Protein AF-A0A8J2P7V7-F1 (afdb_monomer_lite)

Foldseek 3Di:
DDDDQDADPQLVLLVVLLVLLVVLLVVLVVQLVVLCVVVVPDPPDQDDPVDLLSVLSSVLSVVCVVCVVVLNVQLNVVCRVPVVVSSVVSVVVSVVSVVQSVVSNVNPND

Organism: NCBI:txid39272

Secondary structure (DSSP, 8-state):
-----PPPTTHHHHHHHHHHHHHHHHHHHHHHHHHHHHTT--TT--S-SS-HHHHHHHHHHHHHHHHHHHHHHHHHHHHHH-HHHHHHHHHHHHHHHHHHHHHHTTS---

Sequence (110 aa):
MSVTLVLPDGYGYVILTAVASIFMVIWKAAQVLKARKEFKVEFPTMYSDQSELFNCYQRAHQNTLENYPQFLLLLLLAGIEMPCVSSLAGLIWIVGRVVYALGYQTGDPK

Radius of gyration: 17.42 Å; chains: 1; bounding box: 52×24×45 Å

InterPro domains:
  IPR001129 Membrane-associated, eicosanoid/glutathione metabolism (MAPEG) protein [PF01124] (15-107)
  IPR050997 Membrane-associated proteins in eicosanoid and glutathione metabolism [PTHR10250] (6-110)

pLDDT: mean 92.24, std 8.22, range [55.84, 98.0]

Structure (mmCIF, N/CA/C/O backbone):
data_AF-A0A8J2P7V7-F1
#
_entry.id   AF-A0A8J2P7V7-F1
#
loop_
_atom_site.group_PDB
_atom_site.id
_atom_site.type_symbol
_atom_site.label_atom_id
_atom_site.label_alt_id
_atom_site.label_comp_id
_atom_site.label_asym_id
_atom_site.label_entity_id
_atom_site.label_seq_id
_atom_site.pdbx_PDB_ins_code
_atom_site.Cartn_x
_atom_site.Cartn_y
_atom_site.Cartn_z
_atom_site.occupancy
_atom_site.B_iso_or_equiv
_atom_site.auth_seq_id
_atom_site.auth_comp_id
_atom_site.auth_asym_id
_atom_site.auth_atom_id
_atom_site.pdbx_PDB_model_num
ATOM 1 N N . MET A 1 1 ? 35.246 3.390 -11.571 1.00 57.44 1 MET A N 1
ATOM 2 C CA . MET A 1 1 ? 34.232 2.969 -12.560 1.00 57.44 1 MET A CA 1
ATOM 3 C C . MET A 1 1 ? 32.887 3.502 -12.109 1.00 57.44 1 MET A C 1
ATOM 5 O O . MET A 1 1 ? 32.439 3.116 -11.039 1.00 57.44 1 MET A O 1
ATOM 9 N N . SER A 1 2 ? 32.287 4.417 -12.864 1.00 68.06 2 SER A N 1
ATOM 10 C CA . SER A 1 2 ? 30.891 4.819 -12.683 1.00 68.06 2 SER A CA 1
ATOM 11 C C . SER A 1 2 ? 30.008 3.880 -13.500 1.00 68.06 2 SER A C 1
ATOM 13 O O . SER A 1 2 ? 30.232 3.715 -14.695 1.00 68.06 2 SER A O 1
ATOM 15 N N . VAL A 1 3 ? 29.026 3.252 -12.857 1.00 78.31 3 VAL A N 1
ATOM 16 C CA . VAL A 1 3 ? 27.980 2.487 -13.543 1.00 78.31 3 VAL A CA 1
ATOM 17 C C . VAL A 1 3 ? 26.795 3.426 -13.726 1.00 78.31 3 VAL A C 1
ATOM 19 O O . VAL A 1 3 ? 26.219 3.894 -12.747 1.00 78.31 3 VAL A O 1
ATOM 22 N N . THR A 1 4 ? 26.458 3.743 -14.971 1.00 81.00 4 THR A N 1
ATOM 23 C CA . THR A 1 4 ? 25.257 4.509 -15.316 1.00 81.00 4 THR A CA 1
ATOM 24 C C . THR A 1 4 ? 24.104 3.544 -15.554 1.00 81.00 4 THR A C 1
ATOM 26 O O . THR A 1 4 ? 24.122 2.797 -16.530 1.00 81.00 4 THR A O 1
ATOM 29 N N . LEU A 1 5 ? 23.113 3.554 -14.662 1.00 76.94 5 LEU A N 1
ATOM 30 C CA . LEU A 1 5 ? 21.872 2.807 -14.847 1.00 76.94 5 LEU A CA 1
ATOM 31 C C . LEU A 1 5 ? 20.974 3.568 -15.829 1.00 76.94 5 LEU A C 1
ATOM 33 O O . LEU A 1 5 ? 20.513 4.667 -15.522 1.00 76.94 5 LEU A O 1
ATOM 37 N N . VAL A 1 6 ? 20.728 2.985 -16.999 1.00 85.44 6 VAL A N 1
ATOM 38 C CA . VAL A 1 6 ? 19.725 3.480 -17.948 1.00 85.44 6 VAL A CA 1
ATOM 39 C C . VAL A 1 6 ? 18.429 2.728 -17.665 1.00 85.44 6 VAL A C 1
ATOM 41 O O . VAL A 1 6 ? 18.412 1.501 -17.703 1.00 85.44 6 VAL A O 1
ATOM 44 N N . LEU A 1 7 ? 17.364 3.453 -17.320 1.00 85.81 7 LEU A N 1
ATOM 45 C CA . LEU A 1 7 ? 16.057 2.845 -17.065 1.00 85.81 7 LEU A CA 1
ATOM 46 C C . LEU A 1 7 ? 15.387 2.438 -18.386 1.00 85.81 7 LEU A C 1
ATOM 48 O O . LEU A 1 7 ? 15.532 3.162 -19.373 1.00 85.81 7 LEU A O 1
ATOM 52 N N . PRO A 1 8 ? 14.639 1.321 -18.410 1.00 87.75 8 PRO A N 1
ATOM 53 C CA . PRO A 1 8 ? 13.943 0.874 -19.609 1.00 87.75 8 PRO A CA 1
ATOM 54 C C . PRO A 1 8 ? 12.789 1.814 -19.979 1.00 87.75 8 PRO A C 1
ATOM 56 O O . PRO A 1 8 ? 12.139 2.422 -19.116 1.00 87.75 8 PRO A O 1
ATOM 59 N N . ASP A 1 9 ? 12.478 1.871 -21.273 1.00 87.31 9 ASP A N 1
ATOM 60 C CA . ASP A 1 9 ? 11.298 2.573 -21.770 1.00 87.31 9 ASP A CA 1
ATOM 61 C C . ASP A 1 9 ? 10.029 1.998 -21.117 1.00 87.31 9 ASP A C 1
ATOM 63 O O . ASP A 1 9 ? 9.820 0.787 -21.047 1.00 87.31 9 ASP A O 1
ATOM 67 N N . GLY A 1 10 ? 9.176 2.877 -20.586 1.00 89.88 10 GLY A N 1
ATOM 68 C CA . GLY A 1 10 ? 7.959 2.479 -19.870 1.00 89.88 10 GLY A CA 1
ATOM 69 C C . GLY A 1 10 ? 8.122 2.265 -18.361 1.00 89.88 10 GLY A C 1
ATOM 70 O O . GLY A 1 10 ? 7.121 2.038 -17.681 1.00 89.88 10 GLY A O 1
ATOM 71 N N . TYR A 1 11 ? 9.320 2.432 -17.781 1.00 93.88 11 TYR A N 1
ATOM 72 C CA . TYR A 1 11 ? 9.500 2.379 -16.317 1.00 93.88 11 TYR A CA 1
ATOM 73 C C . TYR A 1 11 ? 8.614 3.393 -15.561 1.00 93.88 11 TYR A C 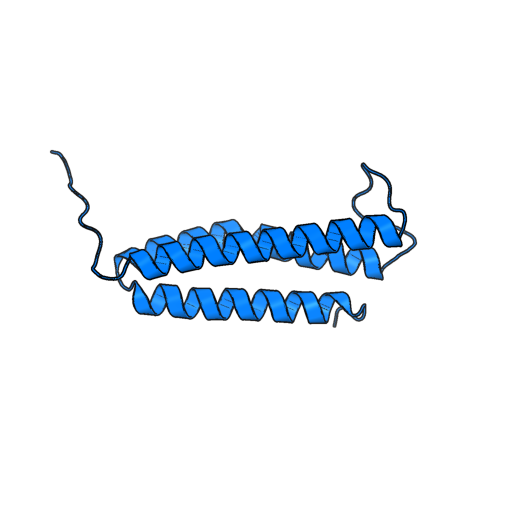1
ATOM 75 O O . TYR A 1 11 ? 8.242 3.180 -14.407 1.00 93.88 11 TYR A O 1
ATOM 83 N N . GLY A 1 12 ? 8.182 4.469 -16.230 1.00 94.69 12 GLY A N 1
ATOM 84 C CA . GLY A 1 12 ? 7.188 5.407 -15.702 1.00 94.69 12 GLY A CA 1
ATOM 85 C C . GLY A 1 12 ? 5.882 4.739 -15.247 1.00 94.69 12 GLY A C 1
ATOM 86 O O . GLY A 1 12 ? 5.306 5.164 -14.248 1.00 94.69 12 GLY A O 1
ATOM 87 N N . TYR A 1 13 ? 5.443 3.653 -15.894 1.00 96.31 13 TYR A N 1
ATOM 88 C CA . TYR A 1 13 ? 4.252 2.903 -15.472 1.00 96.31 13 TYR A CA 1
ATOM 89 C C . TYR A 1 13 ? 4.440 2.238 -14.104 1.00 96.31 13 TYR A C 1
ATOM 91 O O . TYR A 1 13 ? 3.526 2.233 -13.277 1.00 96.31 13 TYR A O 1
ATOM 99 N N . VAL A 1 14 ? 5.646 1.736 -13.830 1.00 97.19 14 VAL A N 1
ATOM 100 C CA . VAL A 1 14 ? 6.012 1.138 -12.539 1.00 97.19 14 VAL A CA 1
ATOM 101 C C . VAL A 1 14 ? 5.924 2.194 -11.438 1.00 97.19 14 VAL A C 1
ATOM 103 O O . VAL A 1 14 ? 5.305 1.960 -10.400 1.00 97.19 14 VAL A O 1
ATOM 106 N N . ILE A 1 15 ? 6.454 3.394 -11.698 1.00 97.00 15 ILE A N 1
ATOM 107 C CA . ILE A 1 15 ? 6.383 4.529 -10.766 1.00 97.00 15 ILE A CA 1
ATOM 108 C C . ILE A 1 15 ? 4.929 4.946 -10.522 1.00 97.00 15 ILE A C 1
ATOM 110 O O . ILE A 1 15 ? 4.523 5.094 -9.371 1.00 97.00 15 ILE A O 1
ATOM 114 N N . LEU A 1 16 ? 4.119 5.085 -11.577 1.00 97.44 16 LEU A N 1
ATOM 115 C CA . LEU A 1 16 ? 2.694 5.407 -11.442 1.00 97.44 16 LEU A CA 1
ATOM 116 C C . LEU A 1 16 ? 1.951 4.358 -10.609 1.00 97.44 16 LEU A C 1
ATOM 118 O O . LEU A 1 16 ? 1.109 4.710 -9.784 1.00 97.44 16 LEU A O 1
ATOM 122 N N . THR A 1 17 ? 2.300 3.082 -10.770 1.00 97.75 17 THR A N 1
ATOM 123 C CA . THR A 1 17 ? 1.719 1.981 -9.989 1.00 97.75 17 THR A CA 1
ATOM 124 C C . THR A 1 17 ? 2.113 2.077 -8.514 1.00 97.75 17 THR A C 1
ATOM 126 O O . THR A 1 17 ? 1.257 1.927 -7.644 1.00 97.75 17 THR A O 1
ATOM 129 N N . ALA A 1 18 ? 3.374 2.400 -8.213 1.00 97.81 18 ALA A N 1
ATOM 130 C CA . ALA A 1 18 ? 3.836 2.625 -6.842 1.00 97.81 18 ALA A CA 1
ATOM 131 C C . ALA A 1 18 ? 3.134 3.831 -6.189 1.00 97.81 18 ALA A C 1
ATOM 133 O O . ALA A 1 18 ? 2.731 3.780 -5.029 1.00 97.81 18 ALA A O 1
ATOM 134 N N . VAL A 1 19 ? 2.923 4.915 -6.937 1.00 98.00 19 VAL A N 1
ATOM 135 C CA . VAL A 1 19 ? 2.165 6.078 -6.450 1.00 98.00 19 VAL A CA 1
ATOM 136 C C . VAL A 1 19 ? 0.698 5.709 -6.205 1.00 98.00 19 VAL A C 1
ATOM 138 O O . VAL A 1 19 ? 0.144 6.035 -5.154 1.00 98.00 19 VAL A O 1
ATOM 141 N N . ALA A 1 20 ? 0.071 4.967 -7.120 1.00 98.00 20 ALA A N 1
ATOM 142 C CA . ALA A 1 20 ? -1.296 4.480 -6.947 1.00 98.00 20 ALA A CA 1
ATOM 143 C C . ALA A 1 20 ? -1.442 3.591 -5.698 1.00 98.00 20 ALA A C 1
ATOM 145 O O . ALA A 1 20 ? -2.428 3.711 -4.964 1.00 98.00 20 ALA A O 1
ATOM 146 N N . SER A 1 21 ? -0.450 2.746 -5.392 1.00 97.44 21 SER A N 1
ATOM 147 C CA . SER A 1 21 ? -0.488 1.920 -4.184 1.00 97.44 21 SER A CA 1
ATOM 148 C C . SER A 1 21 ? -0.385 2.741 -2.896 1.00 97.44 21 SER A C 1
ATOM 150 O O . SER A 1 21 ? -1.018 2.377 -1.905 1.00 97.44 21 SER A O 1
ATOM 152 N N . ILE A 1 22 ? 0.323 3.879 -2.907 1.00 97.50 22 ILE A N 1
ATOM 153 C CA . ILE A 1 22 ? 0.350 4.816 -1.769 1.00 97.50 22 ILE A CA 1
ATOM 154 C C . ILE A 1 22 ? -1.053 5.373 -1.511 1.00 97.50 22 ILE A C 1
ATOM 156 O O . ILE A 1 22 ? -1.522 5.344 -0.372 1.00 97.50 22 ILE A O 1
ATOM 160 N N . PHE A 1 23 ? -1.759 5.818 -2.555 1.00 97.88 23 PHE A N 1
ATOM 161 C CA . PHE A 1 23 ? -3.136 6.302 -2.417 1.00 97.88 23 PHE A CA 1
ATOM 162 C C . PHE A 1 23 ? -4.081 5.228 -1.864 1.00 97.88 23 PHE A C 1
ATOM 164 O O . PHE A 1 23 ? -4.926 5.534 -1.023 1.00 97.88 23 PHE A O 1
ATOM 171 N N . MET A 1 24 ? -3.907 3.962 -2.257 1.00 97.44 24 MET A N 1
ATOM 172 C CA . MET A 1 24 ? -4.664 2.841 -1.688 1.00 97.44 24 MET A CA 1
ATOM 173 C C . MET A 1 24 ? -4.399 2.663 -0.183 1.00 97.44 24 MET A C 1
ATOM 175 O O . MET A 1 24 ? -5.344 2.495 0.592 1.00 97.44 24 MET A O 1
ATOM 179 N N . VAL A 1 25 ? -3.141 2.750 0.262 1.00 97.62 25 VAL A N 1
ATOM 180 C CA . VAL A 1 25 ? -2.793 2.656 1.692 1.00 97.62 25 VAL A CA 1
ATOM 181 C C . VAL A 1 25 ? -3.373 3.837 2.481 1.00 97.62 25 VAL A C 1
ATOM 183 O O . VAL A 1 25 ? -3.945 3.622 3.553 1.00 97.62 25 VAL A O 1
ATOM 186 N N . ILE A 1 26 ? -3.306 5.058 1.935 1.00 97.81 26 ILE A N 1
ATOM 187 C CA . ILE A 1 26 ? -3.917 6.261 2.528 1.00 97.81 26 ILE A CA 1
ATOM 188 C C . ILE A 1 26 ? -5.435 6.098 2.646 1.00 97.81 26 ILE A C 1
ATOM 190 O O . ILE A 1 26 ? -6.008 6.406 3.690 1.00 97.81 26 ILE A O 1
ATOM 194 N N . TRP A 1 27 ? -6.096 5.572 1.612 1.00 97.38 27 TRP A N 1
ATOM 195 C CA . TRP A 1 27 ? -7.531 5.293 1.653 1.00 97.38 27 TRP A CA 1
ATOM 196 C C . TRP A 1 27 ? -7.885 4.328 2.793 1.00 97.38 27 TRP A C 1
ATOM 198 O O . TRP A 1 27 ? -8.805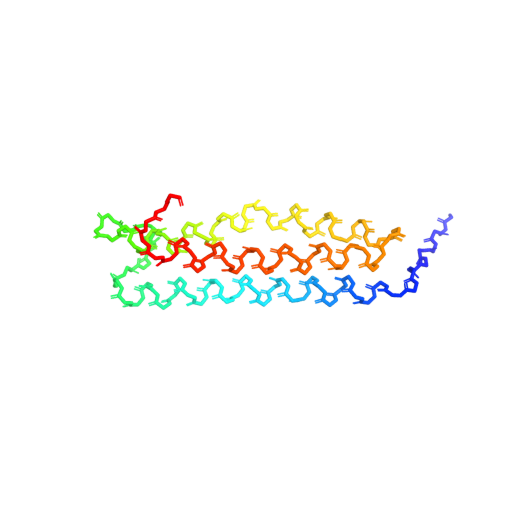 4.610 3.560 1.00 97.38 27 TRP A O 1
ATOM 208 N N . LYS A 1 28 ? -7.122 3.242 2.982 1.00 96.19 28 LYS A N 1
ATOM 209 C CA . LYS A 1 28 ? -7.331 2.315 4.110 1.00 96.19 28 LYS A CA 1
ATOM 210 C C . LYS A 1 28 ? -7.131 2.993 5.466 1.00 96.19 28 LYS A C 1
ATOM 212 O O . LYS A 1 28 ? -7.942 2.784 6.364 1.00 96.19 28 LYS A O 1
ATOM 217 N N . ALA A 1 29 ? -6.105 3.833 5.604 1.00 96.75 29 ALA A N 1
ATOM 218 C CA . ALA A 1 29 ? -5.885 4.608 6.825 1.00 96.75 29 ALA A CA 1
ATOM 219 C C . ALA A 1 29 ? -7.068 5.550 7.117 1.00 96.75 29 ALA A C 1
ATOM 221 O O . ALA A 1 29 ? -7.542 5.628 8.249 1.00 96.75 29 ALA A O 1
ATOM 222 N N . ALA A 1 30 ? -7.611 6.212 6.091 1.00 97.06 30 ALA A N 1
ATOM 223 C CA . ALA A 1 30 ? -8.790 7.060 6.231 1.00 97.06 30 ALA A CA 1
ATOM 224 C C . ALA A 1 30 ? -10.037 6.267 6.663 1.00 97.06 30 ALA A C 1
ATOM 226 O O . ALA A 1 30 ? -10.808 6.764 7.483 1.00 97.06 30 ALA A O 1
ATOM 227 N N . GLN A 1 31 ? -10.229 5.038 6.167 1.00 95.25 31 GLN A N 1
ATOM 228 C CA . GLN A 1 31 ? -11.322 4.166 6.621 1.00 95.25 31 GLN A CA 1
ATOM 229 C C . GLN A 1 31 ? -11.175 3.788 8.099 1.00 95.25 31 GLN A C 1
ATOM 231 O O . GLN A 1 31 ? -12.141 3.884 8.848 1.00 95.25 31 GLN A O 1
ATOM 236 N N . VAL A 1 32 ? -9.961 3.452 8.548 1.00 95.50 32 VAL A N 1
ATOM 237 C CA . VAL A 1 32 ? -9.676 3.198 9.970 1.00 95.50 32 VAL A CA 1
ATOM 238 C C . VAL A 1 32 ? -9.996 4.422 10.828 1.00 95.50 32 VAL A C 1
ATOM 240 O O . VAL A 1 32 ? -10.604 4.281 11.883 1.00 95.50 32 VAL A O 1
ATOM 243 N N . LEU A 1 33 ? -9.626 5.629 10.392 1.00 95.50 33 LEU A N 1
ATOM 244 C CA . LEU A 1 33 ? -9.921 6.860 11.135 1.00 95.50 33 LEU A CA 1
ATOM 245 C C . LEU A 1 33 ? -11.425 7.161 11.200 1.00 95.50 33 LEU A C 1
ATOM 247 O O . LEU A 1 33 ? -11.917 7.595 12.243 1.00 95.50 33 LEU A O 1
ATOM 251 N N . LYS A 1 34 ? -12.164 6.908 10.114 1.00 94.94 34 LYS A N 1
ATOM 252 C CA . LYS A 1 34 ? -13.630 7.019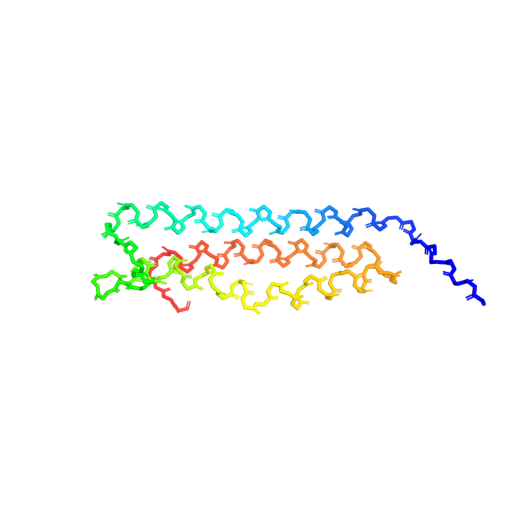 10.103 1.00 94.94 34 LYS A CA 1
ATOM 253 C C . LYS A 1 34 ? -14.259 6.031 11.082 1.00 94.94 34 LYS A C 1
ATOM 255 O O . LYS A 1 34 ? -15.005 6.460 11.958 1.00 94.94 34 LYS A O 1
ATOM 260 N N . ALA A 1 35 ? -13.876 4.756 11.001 1.00 93.25 35 ALA A N 1
ATOM 261 C CA . ALA A 1 35 ? -14.341 3.718 11.915 1.00 93.25 35 ALA A CA 1
ATOM 262 C C . ALA A 1 35 ? -13.971 4.051 13.369 1.00 93.25 35 ALA A C 1
ATOM 264 O O . ALA A 1 35 ? -14.793 3.929 14.269 1.00 93.25 35 ALA A O 1
ATOM 265 N N . ARG A 1 36 ? -12.766 4.573 13.618 1.00 94.50 36 ARG A N 1
ATOM 266 C CA . ARG A 1 36 ? -12.336 5.010 14.953 1.00 94.50 36 ARG A CA 1
ATOM 267 C C . ARG A 1 36 ? -13.282 6.054 15.546 1.00 94.50 36 ARG A C 1
ATOM 269 O O . ARG A 1 36 ? -13.623 5.964 16.723 1.00 94.50 36 ARG A O 1
ATOM 276 N N . LYS A 1 37 ? -13.708 7.030 14.737 1.00 93.56 37 LYS A N 1
ATOM 277 C CA . LYS A 1 37 ? -14.661 8.068 15.152 1.00 93.56 37 LYS A CA 1
ATOM 278 C C . LYS A 1 37 ? -16.057 7.492 15.409 1.00 93.56 37 LYS A C 1
ATOM 280 O O . LYS A 1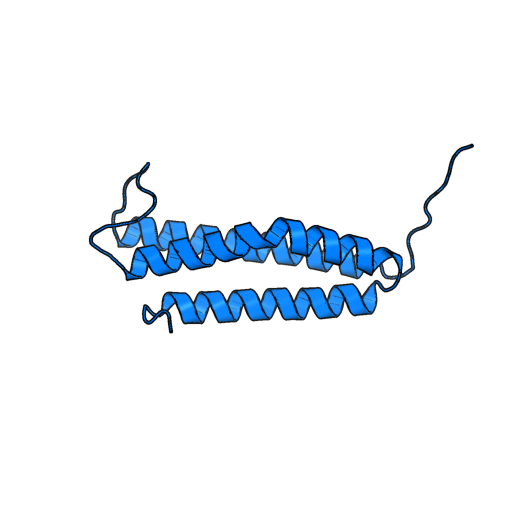 37 ? -16.715 7.918 16.352 1.00 93.56 37 LYS A O 1
ATOM 285 N N . GLU A 1 38 ? -16.490 6.537 14.593 1.00 93.25 38 GLU A N 1
ATOM 286 C CA . GLU A 1 38 ? -17.795 5.876 14.703 1.00 93.25 38 GLU A CA 1
ATOM 287 C C . GLU A 1 38 ? -17.895 4.989 15.953 1.00 93.25 38 GLU A C 1
ATOM 289 O O . GLU A 1 38 ? -18.818 5.142 16.751 1.00 93.25 38 GLU A O 1
ATOM 294 N N . PHE A 1 39 ? -16.892 4.139 16.182 1.00 91.88 39 PHE A N 1
ATOM 295 C CA . PHE A 1 39 ? -16.821 3.228 17.329 1.00 91.88 39 PHE A CA 1
ATOM 296 C C . PHE A 1 39 ? -16.235 3.869 18.595 1.00 91.88 39 PHE A C 1
ATOM 298 O O . PHE A 1 39 ? -16.059 3.181 19.596 1.00 91.88 39 PHE A O 1
ATOM 305 N N . LYS A 1 40 ? -15.931 5.176 18.567 1.00 93.44 40 LYS A N 1
ATOM 306 C CA . LYS A 1 40 ? -15.394 5.957 19.699 1.00 93.44 40 LYS A CA 1
ATOM 307 C C . LYS A 1 40 ? -14.161 5.317 20.356 1.00 93.44 40 LYS A C 1
ATOM 309 O O . LYS A 1 40 ? -14.023 5.315 21.575 1.00 93.44 40 LYS A O 1
ATOM 314 N N . VAL A 1 41 ? -13.253 4.777 19.543 1.00 92.50 41 VAL A N 1
ATOM 315 C CA . VAL A 1 41 ? -12.017 4.157 20.042 1.00 92.50 41 VAL A CA 1
ATOM 316 C C . VAL A 1 41 ? -10.952 5.237 20.227 1.00 92.50 41 VAL A C 1
ATOM 318 O O . VAL A 1 41 ? -10.366 5.732 19.260 1.00 92.50 41 VAL A O 1
ATOM 321 N N . GLU A 1 42 ? -10.685 5.619 21.471 1.00 90.88 42 GLU A N 1
ATOM 322 C CA . GLU A 1 42 ? -9.682 6.640 21.783 1.00 90.88 42 GLU A CA 1
ATOM 323 C C . GLU A 1 42 ? -8.251 6.157 21.496 1.00 90.88 42 GLU A C 1
ATOM 325 O O . GLU A 1 42 ? -7.947 4.962 21.487 1.00 90.88 42 GLU A O 1
ATOM 330 N N . PHE A 1 43 ? -7.348 7.096 21.213 1.00 88.50 43 PHE A N 1
ATOM 331 C CA . PHE A 1 43 ? -5.914 6.802 21.194 1.00 88.50 43 PHE A CA 1
ATOM 332 C C . PHE A 1 43 ? -5.423 6.636 22.643 1.00 88.50 43 PHE A C 1
ATOM 334 O O . PHE A 1 43 ? -5.905 7.363 23.508 1.00 88.50 43 PH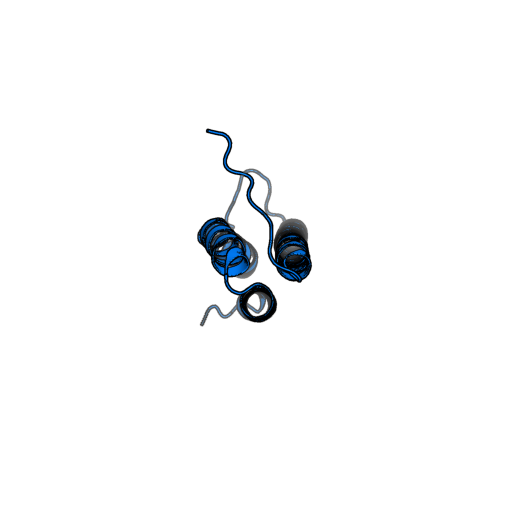E A O 1
ATOM 341 N N . PRO A 1 44 ? -4.468 5.733 22.941 1.00 92.88 44 PRO A N 1
ATOM 342 C CA . PRO A 1 44 ? -3.614 4.957 22.033 1.00 92.88 44 PRO A CA 1
ATOM 343 C C . PRO A 1 44 ? -4.167 3.572 21.655 1.00 92.88 44 PRO A C 1
ATOM 345 O O . PRO A 1 44 ? -3.459 2.774 21.040 1.00 92.88 44 PRO A O 1
ATOM 348 N N . THR A 1 45 ? -5.414 3.265 22.011 1.00 92.31 45 THR A N 1
ATOM 349 C CA . THR A 1 45 ? -5.998 1.933 21.839 1.00 92.31 45 THR A CA 1
ATOM 350 C C . THR A 1 45 ? -6.038 1.529 20.363 1.00 92.31 45 THR A C 1
ATOM 352 O O . THR A 1 45 ? -6.587 2.235 19.506 1.00 92.31 45 THR A O 1
ATOM 355 N N . MET A 1 46 ? -5.405 0.394 20.050 1.00 90.69 46 MET A N 1
ATOM 356 C CA . MET A 1 46 ? -5.257 -0.111 18.682 1.00 90.69 46 MET A CA 1
ATOM 357 C C . MET A 1 46 ? -6.445 -0.969 18.245 1.00 90.69 46 MET A C 1
ATOM 359 O O . MET A 1 46 ? -6.916 -0.802 17.124 1.00 90.69 46 MET A O 1
ATOM 363 N N . TYR A 1 47 ? -6.911 -1.852 19.127 1.00 91.50 47 TYR A N 1
ATOM 364 C CA . TYR A 1 47 ? -8.050 -2.746 18.928 1.00 91.50 47 TYR A CA 1
ATOM 365 C C . TYR A 1 47 ? -9.098 -2.476 20.007 1.00 91.50 47 TYR A C 1
ATOM 367 O O . TYR A 1 47 ? -8.749 -2.130 21.130 1.00 91.50 47 TYR A O 1
ATOM 375 N N . SER A 1 48 ? -10.372 -2.595 19.654 1.00 90.50 48 SER A N 1
ATOM 376 C CA . SER A 1 48 ? -11.493 -2.461 20.579 1.00 90.50 48 SER A CA 1
ATOM 377 C C . SER A 1 48 ? -11.904 -3.832 21.103 1.00 90.50 48 SER A C 1
ATOM 379 O O . SER A 1 48 ? -12.152 -4.737 20.311 1.00 90.50 48 SER A O 1
ATOM 381 N N . ASP A 1 49 ? -12.071 -3.964 22.416 1.00 88.12 49 ASP A N 1
ATOM 382 C CA . ASP A 1 49 ? -12.648 -5.175 23.022 1.00 88.12 49 ASP A CA 1
ATOM 383 C C . ASP A 1 49 ? -14.165 -5.285 22.784 1.00 88.12 49 ASP A C 1
ATOM 385 O O . ASP A 1 49 ? -14.763 -6.333 23.000 1.00 88.12 49 ASP A O 1
ATOM 389 N N . GLN A 1 50 ? -14.803 -4.192 22.353 1.00 85.38 50 GLN A N 1
ATOM 390 C CA . GLN A 1 50 ? -16.260 -4.075 22.235 1.00 85.38 50 GLN A CA 1
ATOM 391 C C . GLN A 1 50 ? -16.755 -4.093 20.784 1.00 85.38 50 GLN A C 1
ATOM 393 O O . GLN A 1 50 ? -17.945 -4.285 20.548 1.00 85.38 50 GLN A O 1
ATOM 398 N N . SER A 1 51 ? -15.869 -3.864 19.810 1.00 86.69 51 SER A N 1
ATOM 399 C CA . SER A 1 51 ? -16.226 -3.799 18.391 1.00 86.69 51 SER A CA 1
ATOM 400 C C . SER A 1 51 ? -15.280 -4.641 17.544 1.00 86.69 51 SER A C 1
ATOM 402 O O . SER A 1 51 ? -14.211 -4.193 17.122 1.00 86.69 51 SER A O 1
ATOM 404 N N . GLU A 1 52 ? -15.717 -5.861 17.232 1.00 89.75 52 GLU A N 1
ATOM 405 C CA . GLU A 1 52 ? -15.040 -6.728 16.262 1.00 89.75 52 GLU A CA 1
ATOM 406 C C . GLU A 1 52 ? -14.990 -6.090 14.870 1.00 89.75 52 GLU A C 1
ATOM 408 O O . GLU A 1 52 ? -14.000 -6.228 14.151 1.00 89.75 52 GLU A O 1
ATOM 413 N N . LEU A 1 53 ? -16.016 -5.314 14.508 1.00 91.06 53 LEU A N 1
ATOM 414 C CA . LEU A 1 53 ? -16.072 -4.620 13.227 1.00 91.06 53 LEU A CA 1
ATOM 415 C C . LEU A 1 53 ? -14.951 -3.579 13.110 1.00 91.06 53 LEU A C 1
ATOM 417 O O . LEU A 1 53 ? -14.241 -3.562 12.106 1.00 91.06 53 LEU A O 1
ATOM 421 N N . PHE A 1 54 ? -14.706 -2.770 14.148 1.00 92.69 54 PHE A N 1
ATOM 422 C CA . PHE A 1 54 ? -13.554 -1.859 14.173 1.00 92.69 54 PHE A CA 1
ATOM 423 C C . PHE A 1 54 ? -12.228 -2.616 14.020 1.00 92.69 54 PHE A C 1
ATOM 425 O O . PHE A 1 54 ? -11.362 -2.210 13.237 1.00 92.69 54 PHE A O 1
ATOM 432 N N . ASN A 1 55 ? -12.089 -3.748 14.716 1.00 93.31 55 ASN A N 1
ATOM 433 C CA . ASN A 1 55 ? -10.902 -4.595 14.615 1.00 93.31 55 ASN A CA 1
ATOM 434 C C . ASN A 1 55 ? -10.709 -5.112 13.187 1.00 93.31 55 ASN A C 1
ATOM 436 O O . ASN A 1 55 ? -9.570 -5.212 12.725 1.00 93.31 55 ASN A O 1
ATOM 440 N N . CYS A 1 56 ? -11.799 -5.348 12.455 1.00 93.00 56 CYS A N 1
ATOM 441 C CA . CYS A 1 56 ? -11.740 -5.718 11.050 1.00 93.00 56 CYS A CA 1
ATOM 442 C C . CYS A 1 56 ? -11.171 -4.596 10.167 1.00 93.00 56 CYS A C 1
ATOM 444 O O . CYS A 1 56 ? -10.235 -4.838 9.398 1.00 93.00 56 CYS A O 1
ATOM 446 N N . TYR A 1 57 ? -11.642 -3.352 10.325 1.00 93.69 57 TYR A N 1
ATOM 447 C CA . TYR A 1 57 ? -11.062 -2.191 9.630 1.00 93.69 57 TYR A CA 1
ATOM 448 C C . TYR A 1 57 ? -9.559 -2.060 9.910 1.00 93.69 57 TYR A C 1
ATOM 450 O O . TYR A 1 57 ? -8.759 -1.900 8.980 1.00 93.69 57 TYR A O 1
ATOM 458 N N . GLN A 1 58 ? -9.168 -2.173 11.183 1.00 94.69 58 GLN A N 1
ATOM 459 C CA . GLN A 1 58 ? -7.776 -2.060 11.612 1.00 94.69 58 GLN A CA 1
ATOM 460 C C . GLN A 1 58 ? -6.902 -3.186 11.039 1.00 94.69 58 GLN A C 1
ATOM 462 O O . GLN A 1 58 ? -5.836 -2.920 10.473 1.00 94.69 58 GLN A O 1
ATOM 467 N N . ARG A 1 59 ? -7.356 -4.443 11.119 1.00 94.75 59 ARG A N 1
ATOM 468 C CA . ARG A 1 59 ? -6.603 -5.607 10.632 1.00 94.75 59 ARG A CA 1
ATOM 469 C C . ARG A 1 59 ? -6.440 -5.585 9.115 1.00 94.75 59 ARG A C 1
ATOM 471 O O . ARG A 1 59 ? -5.354 -5.891 8.623 1.00 94.75 59 ARG A O 1
ATOM 478 N N . ALA A 1 60 ? -7.461 -5.162 8.367 1.00 94.69 60 ALA A N 1
ATOM 479 C CA . ALA A 1 60 ? -7.381 -5.037 6.911 1.00 94.69 60 ALA A CA 1
ATOM 480 C C . ALA A 1 60 ? -6.295 -4.040 6.461 1.00 94.69 60 ALA A C 1
ATOM 482 O O . ALA A 1 60 ? -5.594 -4.269 5.465 1.00 94.69 60 ALA A O 1
ATOM 483 N N . HIS A 1 61 ? -6.133 -2.936 7.198 1.00 96.25 61 HIS A N 1
ATOM 484 C CA . HIS A 1 61 ? -5.064 -1.971 6.962 1.00 96.25 61 HIS A CA 1
ATOM 485 C C . HIS A 1 61 ? -3.692 -2.543 7.347 1.00 96.25 61 HIS A C 1
ATOM 487 O O . HIS A 1 61 ? -2.783 -2.546 6.515 1.00 96.25 61 HIS A O 1
ATOM 493 N N . GLN A 1 62 ? -3.559 -3.108 8.552 1.00 96.38 62 GLN A N 1
ATOM 494 C CA . GLN A 1 62 ? -2.295 -3.676 9.035 1.00 96.38 62 GLN A CA 1
ATOM 495 C C . GLN A 1 62 ? -1.773 -4.816 8.161 1.00 96.38 62 GLN A C 1
ATOM 497 O O . GLN A 1 62 ? -0.607 -4.799 7.784 1.00 96.38 62 GLN A O 1
ATOM 502 N N . ASN A 1 63 ? -2.631 -5.746 7.741 1.00 95.81 63 ASN A N 1
ATOM 503 C CA . ASN A 1 63 ? -2.229 -6.829 6.844 1.00 95.81 63 ASN A CA 1
ATOM 504 C C . ASN A 1 63 ? -1.664 -6.307 5.510 1.00 95.81 63 ASN A C 1
ATOM 506 O O . ASN A 1 63 ? -0.771 -6.910 4.912 1.00 95.81 63 ASN A O 1
ATOM 510 N N . THR A 1 64 ? -2.166 -5.164 5.036 1.00 96.38 64 THR A N 1
ATOM 511 C CA . THR A 1 64 ? -1.611 -4.522 3.840 1.00 96.38 64 THR A CA 1
ATOM 512 C C . THR A 1 64 ? -0.227 -3.957 4.133 1.00 96.38 64 THR A C 1
ATOM 514 O O . THR A 1 64 ? 0.683 -4.206 3.352 1.00 96.38 64 THR A O 1
ATOM 517 N N . LEU A 1 65 ? -0.055 -3.259 5.261 1.00 97.38 65 LEU A N 1
ATOM 518 C CA . LEU A 1 65 ? 1.230 -2.686 5.676 1.00 97.38 65 LEU A CA 1
ATOM 519 C C . LEU A 1 65 ? 2.311 -3.747 5.911 1.00 97.38 65 LEU A C 1
ATOM 521 O O . LEU A 1 65 ? 3.450 -3.523 5.521 1.00 97.38 65 LEU A O 1
ATOM 525 N N . GLU A 1 66 ? 1.957 -4.907 6.466 1.00 97.12 66 GLU A N 1
ATOM 526 C CA . GLU A 1 66 ? 2.877 -6.038 6.677 1.00 97.12 66 GLU A CA 1
ATOM 527 C C . GLU A 1 66 ? 3.529 -6.509 5.367 1.00 97.12 66 GLU A C 1
ATOM 529 O O . GLU A 1 66 ? 4.708 -6.849 5.339 1.00 97.12 66 GLU A O 1
ATOM 534 N N . ASN A 1 67 ? 2.776 -6.480 4.264 1.00 95.50 67 ASN A N 1
ATOM 535 C CA . ASN A 1 67 ? 3.234 -6.947 2.953 1.00 95.50 67 ASN A CA 1
ATOM 536 C C . ASN A 1 67 ? 3.688 -5.806 2.025 1.00 95.50 67 ASN A C 1
ATOM 538 O O . ASN A 1 67 ? 4.240 -6.057 0.954 1.00 95.50 67 ASN A O 1
ATOM 542 N N . TYR A 1 68 ? 3.429 -4.549 2.391 1.00 97.19 68 TYR A N 1
ATOM 543 C CA . TYR A 1 68 ? 3.645 -3.401 1.513 1.00 97.19 68 TYR A CA 1
ATOM 544 C C . TYR A 1 68 ? 5.121 -3.177 1.133 1.00 97.19 68 TYR A C 1
ATOM 546 O O . TYR A 1 68 ? 5.385 -2.938 -0.047 1.00 97.19 68 TYR A O 1
ATOM 554 N N . PRO A 1 69 ? 6.104 -3.321 2.049 1.00 97.31 69 PRO A N 1
ATOM 555 C CA . PRO A 1 69 ? 7.517 -3.199 1.689 1.00 97.31 69 PRO A CA 1
ATOM 556 C C . PRO A 1 69 ? 7.964 -4.261 0.681 1.00 97.31 69 PRO A C 1
ATOM 558 O O . PRO A 1 69 ? 8.668 -3.948 -0.276 1.00 97.31 69 PRO A O 1
ATOM 561 N N . GLN A 1 70 ? 7.517 -5.508 0.867 1.00 97.44 70 GLN A N 1
ATOM 562 C CA . GLN A 1 70 ? 7.824 -6.616 -0.041 1.00 97.44 70 GLN A CA 1
ATOM 563 C C . GLN A 1 70 ? 7.214 -6.369 -1.423 1.00 97.44 70 GLN A C 1
ATOM 565 O O . GLN A 1 70 ? 7.888 -6.544 -2.434 1.00 97.44 70 GLN A O 1
ATOM 570 N N . PHE A 1 71 ? 5.967 -5.892 -1.466 1.00 97.44 71 PHE A N 1
ATOM 571 C CA . PHE A 1 71 ? 5.308 -5.489 -2.704 1.00 97.44 71 PHE A CA 1
ATOM 572 C C . PHE A 1 71 ? 6.099 -4.408 -3.454 1.00 97.44 71 PHE A C 1
ATOM 574 O O . PHE A 1 71 ? 6.385 -4.585 -4.635 1.00 97.44 71 PHE A O 1
ATOM 581 N N . LEU A 1 72 ? 6.482 -3.315 -2.781 1.00 97.62 72 LEU A N 1
ATOM 582 C CA . LEU A 1 72 ? 7.234 -2.225 -3.411 1.00 97.62 72 LEU A CA 1
ATOM 583 C C . LEU A 1 72 ? 8.594 -2.695 -3.929 1.00 97.62 72 LEU A C 1
ATOM 585 O O . LEU A 1 72 ? 8.980 -2.339 -5.039 1.00 97.62 72 LEU A O 1
ATOM 589 N N . LEU A 1 73 ? 9.301 -3.516 -3.149 1.00 97.69 73 LEU A N 1
ATOM 590 C CA . LEU A 1 73 ? 10.584 -4.083 -3.551 1.00 97.69 73 LEU A CA 1
ATOM 591 C C . LEU A 1 73 ? 10.437 -4.925 -4.823 1.00 97.69 73 LEU A C 1
ATOM 593 O O . LEU A 1 73 ? 11.184 -4.723 -5.777 1.00 97.69 73 LEU A O 1
ATOM 597 N N . LEU A 1 74 ? 9.449 -5.820 -4.870 1.00 97.38 74 LEU A N 1
ATOM 598 C CA . LEU A 1 74 ? 9.209 -6.663 -6.040 1.00 97.38 74 LEU A CA 1
ATOM 599 C C . LEU A 1 74 ? 8.756 -5.848 -7.257 1.00 97.38 74 LEU A C 1
ATOM 601 O O . LEU A 1 74 ? 9.263 -6.079 -8.349 1.00 97.38 74 LEU A O 1
ATOM 605 N N . LEU A 1 75 ? 7.859 -4.875 -7.075 1.00 97.56 75 LEU A N 1
ATOM 606 C CA . LEU A 1 75 ? 7.368 -3.996 -8.141 1.00 97.56 75 LEU A CA 1
ATOM 607 C C . LEU A 1 75 ? 8.521 -3.227 -8.804 1.00 97.56 75 LEU A C 1
ATOM 609 O O . LEU A 1 75 ? 8.635 -3.207 -10.031 1.00 97.56 75 LEU A O 1
ATOM 613 N N . LEU A 1 76 ? 9.382 -2.609 -7.991 1.00 96.25 76 LEU A N 1
ATOM 614 C CA . LEU A 1 76 ? 10.500 -1.806 -8.480 1.00 96.25 76 LEU A CA 1
ATOM 615 C C . LEU A 1 76 ? 11.573 -2.683 -9.130 1.00 96.25 76 LEU A C 1
ATOM 617 O O . LEU A 1 76 ? 11.991 -2.385 -10.242 1.00 96.25 76 LEU A O 1
ATOM 621 N N . LEU A 1 77 ? 11.971 -3.793 -8.497 1.00 95.62 77 LEU A N 1
ATOM 622 C CA . LEU A 1 77 ? 12.995 -4.683 -9.055 1.00 95.62 77 LEU A CA 1
ATOM 623 C C . LEU A 1 77 ? 12.527 -5.374 -10.338 1.00 95.62 77 LEU A C 1
ATOM 625 O O . LEU A 1 77 ? 13.238 -5.344 -11.338 1.00 95.62 77 LEU A O 1
ATOM 629 N N . ALA A 1 78 ? 11.319 -5.944 -10.351 1.00 95.31 78 ALA A N 1
ATOM 630 C CA . ALA A 1 78 ? 10.765 -6.560 -11.556 1.00 95.31 78 ALA A CA 1
ATOM 631 C C . ALA A 1 78 ? 10.532 -5.529 -12.669 1.00 95.31 78 ALA A C 1
ATOM 633 O O . ALA A 1 78 ? 10.599 -5.862 -13.851 1.00 95.31 78 ALA A O 1
ATOM 634 N N . GLY A 1 79 ? 10.290 -4.268 -12.299 1.00 95.19 79 GLY A N 1
ATOM 635 C CA . GLY A 1 79 ? 10.136 -3.167 -13.238 1.00 95.19 79 GLY A CA 1
ATOM 636 C C . GLY A 1 79 ? 11.394 -2.854 -14.047 1.00 95.19 79 GLY A C 1
ATOM 637 O O . GLY A 1 79 ? 11.262 -2.323 -15.145 1.00 95.19 79 GLY A O 1
ATOM 638 N N . ILE A 1 80 ? 12.589 -3.178 -13.531 1.00 94.25 80 ILE A N 1
ATOM 639 C CA . ILE A 1 80 ? 13.870 -2.894 -14.207 1.00 94.25 80 ILE A CA 1
ATOM 640 C C . ILE A 1 80 ? 14.012 -3.747 -15.470 1.00 94.25 80 ILE A C 1
ATOM 642 O O . ILE A 1 80 ? 14.521 -3.267 -16.475 1.00 94.25 80 ILE A O 1
ATOM 646 N N . GLU A 1 81 ? 13.518 -4.983 -15.430 1.00 93.06 81 GLU A N 1
ATOM 647 C CA . GLU A 1 81 ? 13.570 -5.911 -16.565 1.00 93.06 81 GLU A CA 1
ATOM 648 C C . GLU A 1 81 ? 12.266 -5.895 -17.378 1.00 93.06 81 GLU A C 1
ATOM 650 O O . GLU A 1 81 ? 12.279 -5.926 -18.605 1.00 93.06 81 GLU A O 1
ATOM 655 N N . MET A 1 82 ? 11.110 -5.844 -16.703 1.00 94.38 82 MET A N 1
ATOM 656 C CA . MET A 1 82 ? 9.789 -5.996 -17.325 1.00 94.38 82 MET A CA 1
ATOM 657 C C . MET A 1 82 ? 8.794 -4.933 -16.822 1.00 94.38 82 MET A C 1
ATOM 659 O O . MET A 1 82 ? 7.859 -5.255 -16.077 1.00 94.38 82 MET A O 1
ATOM 663 N N . PRO A 1 83 ? 8.933 -3.659 -17.238 1.00 95.00 83 PRO A N 1
ATOM 664 C CA . PRO A 1 83 ? 8.162 -2.545 -16.680 1.00 95.00 83 PRO A CA 1
ATOM 665 C C . PRO A 1 83 ? 6.644 -2.685 -16.867 1.00 95.00 83 PRO A C 1
ATOM 667 O O . PRO A 1 83 ? 5.886 -2.506 -15.912 1.00 95.00 83 PRO A O 1
ATOM 670 N N . CYS A 1 84 ? 6.181 -3.063 -18.063 1.00 95.31 84 CYS A N 1
ATOM 671 C CA . CYS A 1 84 ? 4.748 -3.195 -18.350 1.00 95.31 84 CYS A CA 1
ATOM 672 C C . CYS A 1 84 ? 4.094 -4.341 -17.562 1.00 95.31 84 CYS A C 1
ATOM 674 O O . CYS A 1 84 ? 3.013 -4.172 -17.001 1.00 95.31 84 CYS A O 1
ATOM 676 N N . VAL A 1 85 ? 4.759 -5.499 -17.490 1.00 96.12 85 VAL A N 1
ATOM 677 C CA . VAL A 1 85 ? 4.247 -6.677 -16.770 1.00 96.12 85 VAL A CA 1
ATOM 678 C C . VAL A 1 85 ? 4.241 -6.421 -15.266 1.00 96.12 85 VAL A C 1
ATOM 680 O O . VAL A 1 85 ? 3.244 -6.705 -14.603 1.00 96.12 85 VAL A O 1
ATOM 683 N N . SER A 1 86 ? 5.317 -5.826 -14.739 1.00 96.75 86 SER A N 1
ATOM 684 C CA . SER A 1 86 ? 5.415 -5.444 -13.328 1.00 96.75 86 SER A CA 1
ATOM 685 C C . SER A 1 86 ? 4.302 -4.466 -12.937 1.00 96.75 86 SER A C 1
ATOM 687 O O . SER A 1 86 ? 3.591 -4.685 -11.956 1.00 96.75 86 SER A O 1
ATOM 689 N N . SER A 1 87 ? 4.073 -3.431 -13.755 1.00 97.00 87 SER A N 1
ATOM 690 C CA . SER A 1 87 ? 2.991 -2.466 -13.541 1.00 97.00 87 SER A CA 1
ATOM 691 C C . SER A 1 87 ? 1.607 -3.126 -13.572 1.00 97.00 87 SER A C 1
ATOM 693 O O . SER A 1 87 ? 0.810 -2.901 -12.661 1.00 97.00 87 SER A O 1
ATOM 695 N N . LEU A 1 88 ? 1.327 -3.996 -14.550 1.00 97.69 88 LEU A N 1
ATOM 696 C CA . LEU A 1 88 ? 0.045 -4.702 -14.639 1.00 97.69 88 LEU A CA 1
ATOM 697 C C . LEU A 1 88 ? -0.202 -5.598 -13.416 1.00 97.69 88 LEU A C 1
ATOM 699 O O . LEU A 1 88 ? -1.276 -5.543 -12.816 1.00 97.69 88 LEU A O 1
ATOM 703 N N . ALA A 1 89 ? 0.798 -6.384 -13.012 1.00 97.50 89 ALA A N 1
ATOM 704 C CA . ALA A 1 89 ? 0.720 -7.208 -11.809 1.00 97.50 89 ALA A CA 1
ATOM 705 C C . ALA A 1 89 ? 0.510 -6.351 -10.550 1.00 97.50 89 ALA A C 1
ATOM 707 O O . ALA A 1 89 ? -0.288 -6.702 -9.678 1.00 97.50 89 ALA A O 1
ATOM 708 N N . GLY A 1 90 ? 1.168 -5.191 -10.478 1.00 97.44 90 GLY A N 1
ATOM 709 C CA . GLY A 1 90 ? 0.990 -4.236 -9.393 1.00 97.44 90 GLY A CA 1
ATOM 710 C C . GLY A 1 90 ? -0.421 -3.653 -9.326 1.00 97.44 90 GLY A C 1
ATOM 711 O O . GLY A 1 90 ? -0.995 -3.572 -8.242 1.00 97.44 90 GLY A O 1
ATOM 712 N N . LEU A 1 91 ? -1.028 -3.323 -10.469 1.00 97.75 91 LEU A N 1
ATOM 713 C CA . LEU A 1 91 ? -2.422 -2.875 -10.532 1.00 97.75 91 LEU A CA 1
ATOM 714 C C . LEU A 1 91 ? -3.395 -3.968 -10.078 1.00 97.75 91 LEU A C 1
ATOM 716 O O . LEU A 1 91 ? -4.292 -3.687 -9.282 1.00 97.75 91 LEU A O 1
ATOM 720 N N . ILE A 1 92 ? -3.191 -5.213 -10.519 1.00 97.94 92 ILE A N 1
ATOM 721 C CA . ILE A 1 92 ? -3.988 -6.366 -10.069 1.00 97.94 92 ILE A CA 1
ATOM 722 C C . ILE A 1 92 ? -3.889 -6.512 -8.547 1.00 97.94 92 ILE A C 1
ATOM 724 O O . ILE A 1 92 ? -4.907 -6.682 -7.873 1.00 97.94 92 ILE A O 1
ATOM 728 N N . TRP A 1 93 ? -2.686 -6.380 -7.986 1.00 97.50 93 TRP A N 1
ATOM 729 C CA . TRP A 1 93 ? -2.484 -6.425 -6.541 1.00 97.50 93 TRP A CA 1
ATOM 730 C C . TRP A 1 93 ? -3.214 -5.286 -5.815 1.00 97.50 93 TRP A C 1
ATOM 732 O O . TRP A 1 93 ? -3.886 -5.539 -4.816 1.00 97.50 93 TRP A O 1
ATOM 742 N N . ILE A 1 94 ? -3.149 -4.048 -6.322 1.00 97.62 94 ILE A N 1
ATOM 743 C CA . ILE A 1 94 ? -3.860 -2.895 -5.741 1.00 97.62 94 ILE A CA 1
ATOM 744 C C . ILE A 1 94 ? -5.371 -3.151 -5.717 1.00 97.62 94 ILE A C 1
ATOM 746 O O . ILE A 1 94 ? -5.992 -3.007 -4.662 1.00 97.62 94 ILE A O 1
ATOM 750 N N . VAL A 1 95 ? -5.957 -3.570 -6.843 1.00 97.44 95 VAL A N 1
ATOM 751 C CA . VAL A 1 95 ? -7.393 -3.882 -6.937 1.00 97.44 95 VAL A CA 1
ATOM 752 C C . VAL A 1 95 ? -7.758 -5.010 -5.975 1.00 97.44 95 VAL A C 1
ATOM 754 O O . VAL A 1 95 ? -8.698 -4.867 -5.194 1.00 97.44 95 VAL A O 1
ATOM 757 N N . GLY A 1 96 ? -6.970 -6.088 -5.946 1.00 96.25 96 GLY A N 1
ATOM 758 C CA . GLY A 1 96 ? -7.163 -7.194 -5.010 1.00 96.25 96 GLY A CA 1
ATOM 759 C C . GLY A 1 96 ? -7.127 -6.738 -3.551 1.00 96.25 96 GLY A C 1
ATOM 760 O O . GLY A 1 96 ? -7.960 -7.154 -2.749 1.00 96.25 96 GLY A O 1
ATOM 761 N N . ARG A 1 97 ? -6.231 -5.809 -3.194 1.00 95.06 97 ARG A N 1
ATOM 762 C CA . ARG A 1 97 ? -6.162 -5.236 -1.842 1.00 95.06 97 ARG A CA 1
ATOM 763 C C . ARG A 1 97 ? -7.350 -4.343 -1.502 1.00 95.06 97 AR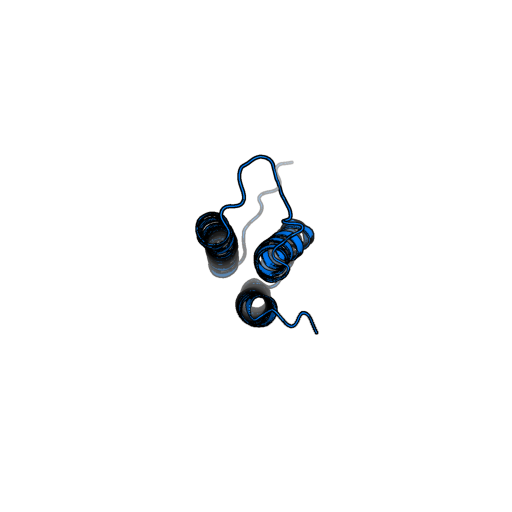G A C 1
ATOM 765 O O . ARG A 1 97 ? -7.700 -4.285 -0.320 1.00 95.06 97 ARG A O 1
ATOM 772 N N . VAL A 1 98 ? -7.942 -3.653 -2.473 1.00 95.38 98 VAL A N 1
ATOM 773 C CA . VAL A 1 98 ? -9.175 -2.874 -2.274 1.00 95.38 98 VAL A CA 1
ATOM 774 C C . VAL A 1 98 ? -10.355 -3.814 -2.049 1.00 95.38 98 VAL A C 1
ATOM 776 O O . VAL A 1 98 ? -11.038 -3.669 -1.040 1.00 95.38 98 VAL A O 1
ATOM 779 N N . VAL A 1 99 ? -10.537 -4.821 -2.908 1.00 94.75 99 VAL A N 1
ATOM 780 C CA . VAL A 1 99 ? -11.602 -5.831 -2.766 1.00 94.75 99 VAL A CA 1
ATOM 781 C C . VAL A 1 99 ? -11.476 -6.575 -1.437 1.00 94.75 99 VAL A C 1
ATOM 783 O O . VAL A 1 99 ? -12.453 -6.675 -0.703 1.00 94.75 99 VAL A O 1
ATOM 786 N N . TYR A 1 100 ? -10.263 -7.005 -1.076 1.00 92.62 100 TYR A N 1
ATOM 787 C CA . TYR A 1 100 ? -9.982 -7.623 0.219 1.00 92.62 100 TYR A CA 1
ATOM 788 C C . TYR A 1 100 ? -10.402 -6.724 1.385 1.00 92.62 100 TYR A C 1
ATOM 790 O O . TYR A 1 100 ? -11.048 -7.191 2.313 1.00 92.62 100 TYR A O 1
ATOM 798 N N . ALA A 1 101 ? -10.065 -5.429 1.348 1.00 92.44 101 ALA A N 1
ATOM 799 C CA . ALA A 1 101 ? -10.454 -4.517 2.421 1.00 92.44 101 ALA A CA 1
ATOM 800 C C . ALA A 1 101 ? -11.969 -4.328 2.498 1.00 92.44 101 ALA A C 1
ATOM 802 O O . ALA A 1 101 ? -12.503 -4.366 3.597 1.00 92.44 101 ALA A O 1
ATOM 803 N N . LEU A 1 102 ? -12.651 -4.167 1.363 1.00 91.00 102 LEU A N 1
ATOM 804 C CA . LEU A 1 102 ? -14.109 -4.039 1.334 1.00 91.00 102 LEU A CA 1
ATOM 805 C C . LEU A 1 102 ? -14.797 -5.294 1.882 1.00 91.00 102 LEU A C 1
ATOM 807 O O . LEU A 1 102 ? -15.728 -5.167 2.667 1.00 91.00 102 LEU A O 1
ATOM 811 N N . GLY A 1 103 ? -14.309 -6.487 1.526 1.00 90.06 103 GLY A N 1
ATOM 812 C CA . GLY A 1 103 ? -14.812 -7.752 2.065 1.00 90.06 103 GLY A CA 1
ATOM 813 C C . GLY A 1 103 ? -14.569 -7.873 3.567 1.00 90.06 103 GLY A C 1
ATOM 814 O O . GLY A 1 103 ? -15.504 -8.090 4.329 1.00 90.06 103 GLY A O 1
ATOM 815 N N . TYR A 1 104 ? -13.338 -7.626 4.019 1.00 87.62 104 TYR A N 1
ATOM 816 C CA . TYR A 1 104 ? -12.976 -7.724 5.436 1.00 87.62 104 TYR A CA 1
ATOM 817 C C . TYR A 1 104 ? -13.752 -6.719 6.308 1.00 87.62 104 TYR A C 1
ATOM 819 O O . TYR A 1 104 ? -14.074 -6.997 7.457 1.00 87.62 104 TYR A O 1
ATOM 827 N N . GLN A 1 105 ? -14.100 -5.553 5.757 1.00 85.12 105 GLN A N 1
ATOM 828 C CA . GLN A 1 105 ? -14.883 -4.511 6.431 1.00 85.12 105 GLN A CA 1
ATOM 829 C C . GLN A 1 105 ? -16.374 -4.843 6.585 1.00 85.12 105 GLN A C 1
ATOM 831 O O . GLN A 1 105 ? -17.085 -4.079 7.234 1.00 85.12 105 GLN A O 1
ATOM 836 N N . THR A 1 106 ? -16.860 -5.959 6.033 1.00 82.69 106 THR A N 1
ATOM 837 C CA . THR A 1 106 ? -18.249 -6.411 6.237 1.00 82.69 106 THR A CA 1
ATOM 838 C C . THR A 1 106 ? -18.491 -7.038 7.612 1.00 82.69 106 THR A C 1
ATOM 840 O O . THR A 1 106 ? -19.643 -7.171 8.017 1.00 82.69 106 THR A O 1
ATOM 843 N N . GLY A 1 107 ? -17.431 -7.375 8.356 1.00 69.00 107 GLY A N 1
ATOM 844 C CA . GLY A 1 107 ? -17.534 -7.918 9.712 1.00 69.00 107 GLY A CA 1
ATOM 845 C C . GLY A 1 107 ? -17.666 -9.441 9.809 1.00 69.00 107 GLY A C 1
ATOM 846 O O . GLY A 1 107 ? -17.744 -9.940 10.924 1.00 69.00 107 GLY A O 1
ATOM 847 N N . ASP A 1 108 ? -17.641 -10.183 8.694 1.00 70.06 108 ASP A N 1
ATOM 848 C CA . ASP A 1 108 ? -17.453 -11.646 8.693 1.00 70.06 108 ASP A CA 1
ATOM 849 C C . ASP A 1 108 ? -16.063 -11.964 8.105 1.00 70.06 108 ASP A C 1
ATOM 851 O O . ASP A 1 108 ? -15.906 -11.981 6.883 1.00 70.06 108 ASP A O 1
ATOM 855 N N . PRO A 1 109 ? -15.014 -12.134 8.934 1.00 60.84 109 PRO A N 1
ATOM 856 C CA . PRO A 1 109 ? -13.629 -12.292 8.479 1.00 60.84 109 PRO A CA 1
ATOM 857 C C . PRO A 1 109 ? -13.308 -13.696 7.915 1.00 60.84 109 PRO A C 1
ATOM 859 O O . PRO A 1 109 ? -12.220 -14.218 8.162 1.00 60.84 109 PRO A O 1
ATOM 862 N N . LYS A 1 110 ? -14.236 -14.318 7.179 1.00 55.84 110 LYS A N 1
ATOM 863 C CA . LYS A 1 110 ? -14.049 -15.628 6.529 1.00 55.84 110 LYS A CA 1
ATOM 864 C C . LYS A 1 110 ? -13.454 -15.527 5.130 1.00 55.84 110 LYS A C 1
ATOM 866 O O . LYS A 1 110 ? -13.818 -14.592 4.383 1.00 55.84 110 LYS A O 1
#